Protein AF-A0A7V2JCX5-F1 (afdb_monomer_lite)

Secondary structure (DSSP, 8-state):
-HHHHHHHHHHHHHHHHHH---HHHHHHHHTHHHHHHHHTTS--HHHHHHHHHHHHHHHHHHHHHHHH--HHHHHHHHHHHHHHHHHHHHHHHH--HHHHHHTHHHHHHHHHHHHHHHHT-HHHHHHHHHHHHHHHHHHHHHTT--

Foldseek 3Di:
DVVLVVLLVVLLVVCVVPQVADVVLSCLSVVVVVVLVVCVVPVDPLSVVLSVLSSVLSVCLVVCCVPPVPSVVSNLLSVLSSVLSVLSSVCVVPVDVVSLLVSLQSVLQNQLVVLCVVPVDNVSSVVSSVVSNVVSVVVVVVVVVD

pLDDT: mean 74.8, std 11.07, range [40.91, 94.44]

Structure (mmCIF, N/CA/C/O backbone):
data_AF-A0A7V2JCX5-F1
#
_entry.id   AF-A0A7V2JCX5-F1
#
loop_
_atom_site.group_PDB
_atom_site.id
_atom_site.type_symbol
_atom_site.label_atom_id
_atom_site.label_alt_id
_atom_site.label_comp_id
_atom_site.label_asym_id
_atom_site.label_entity_id
_atom_site.label_seq_id
_atom_site.pdbx_PDB_ins_code
_atom_site.Cartn_x
_atom_site.Cartn_y
_atom_site.Cartn_z
_atom_site.occupancy
_atom_site.B_iso_or_equiv
_atom_site.auth_seq_id
_atom_site.auth_comp_id
_atom_site.auth_asym_id
_atom_site.auth_atom_id
_atom_site.pdbx_PDB_model_num
ATOM 1 N N . MET A 1 1 ? 7.213 13.003 -9.866 1.00 60.06 1 MET A N 1
ATOM 2 C CA . MET A 1 1 ? 7.788 12.086 -8.855 1.00 60.06 1 MET A CA 1
ATOM 3 C C . MET A 1 1 ? 8.093 12.771 -7.523 1.00 60.06 1 MET A C 1
ATOM 5 O O . MET A 1 1 ? 7.544 12.353 -6.516 1.00 60.06 1 MET A O 1
ATOM 9 N N . ILE A 1 2 ? 8.918 13.830 -7.505 1.00 63.50 2 ILE A N 1
ATOM 10 C CA . ILE A 1 2 ? 9.350 14.527 -6.273 1.00 63.50 2 ILE A CA 1
ATOM 11 C C . ILE A 1 2 ? 8.178 14.965 -5.379 1.00 63.50 2 ILE A C 1
ATOM 13 O O . ILE A 1 2 ? 8.224 14.736 -4.176 1.00 63.50 2 ILE A O 1
ATOM 17 N N . TYR A 1 3 ? 7.092 15.490 -5.955 1.00 62.19 3 TYR A N 1
ATOM 18 C CA . TYR A 1 3 ? 5.903 15.876 -5.185 1.00 62.19 3 TYR A CA 1
ATOM 19 C C . TYR A 1 3 ? 5.233 14.695 -4.463 1.00 62.19 3 TYR A C 1
ATOM 21 O O . TYR A 1 3 ? 4.824 14.844 -3.321 1.00 62.19 3 TYR A O 1
ATOM 29 N N . PHE A 1 4 ? 5.182 13.507 -5.077 1.00 61.47 4 PHE A N 1
ATOM 30 C CA . PHE A 1 4 ? 4.630 12.300 -4.445 1.00 61.47 4 PHE A CA 1
ATOM 31 C C . PHE A 1 4 ? 5.521 11.777 -3.311 1.00 61.47 4 PHE A C 1
ATOM 33 O O . PHE A 1 4 ? 5.012 11.343 -2.278 1.00 61.47 4 PHE A O 1
ATOM 40 N N . VAL A 1 5 ? 6.847 11.854 -3.477 1.00 66.31 5 VAL A N 1
ATOM 41 C CA . VAL A 1 5 ? 7.819 11.508 -2.426 1.00 66.31 5 VAL A CA 1
ATOM 42 C C . VAL A 1 5 ? 7.657 12.444 -1.232 1.00 66.31 5 VAL A C 1
ATOM 44 O O . VAL A 1 5 ? 7.472 11.978 -0.112 1.00 66.31 5 VAL A O 1
ATOM 47 N N . ALA A 1 6 ? 7.656 13.756 -1.479 1.00 66.00 6 ALA A N 1
ATOM 48 C CA . ALA A 1 6 ? 7.487 14.769 -0.441 1.00 66.00 6 ALA A CA 1
ATOM 49 C C . ALA A 1 6 ? 6.150 14.610 0.298 1.00 66.00 6 ALA A C 1
ATOM 51 O O . ALA A 1 6 ? 6.114 14.676 1.523 1.00 66.00 6 ALA A O 1
ATOM 52 N N . PHE A 1 7 ? 5.068 14.324 -0.431 1.00 67.06 7 PHE A N 1
ATOM 53 C CA . PHE A 1 7 ? 3.753 14.070 0.154 1.00 67.06 7 PHE A CA 1
ATOM 54 C C . PHE A 1 7 ? 3.753 12.810 1.031 1.00 67.06 7 PHE A C 1
ATOM 56 O O . PHE A 1 7 ? 3.268 12.838 2.155 1.00 67.06 7 PHE A O 1
ATOM 63 N N . THR A 1 8 ? 4.366 11.720 0.567 1.00 67.31 8 THR A N 1
ATOM 64 C CA . THR A 1 8 ? 4.470 10.476 1.349 1.00 67.31 8 THR A CA 1
ATOM 65 C C . THR A 1 8 ? 5.278 10.689 2.633 1.00 67.31 8 THR A C 1
ATOM 67 O O . THR A 1 8 ? 4.858 10.240 3.696 1.00 67.31 8 THR A O 1
ATOM 70 N N . ILE A 1 9 ? 6.391 11.430 2.565 1.00 69.94 9 ILE A N 1
ATOM 71 C CA . ILE A 1 9 ? 7.203 11.782 3.742 1.00 69.94 9 ILE A CA 1
ATOM 72 C C . ILE A 1 9 ? 6.403 12.656 4.712 1.00 69.94 9 ILE A C 1
ATOM 74 O O . ILE A 1 9 ? 6.385 12.374 5.907 1.00 69.94 9 ILE A O 1
ATOM 78 N N . LEU A 1 10 ? 5.714 13.685 4.209 1.00 75.12 10 LEU A N 1
ATOM 79 C CA . LEU A 1 10 ? 4.897 14.577 5.030 1.00 75.12 10 LEU A CA 1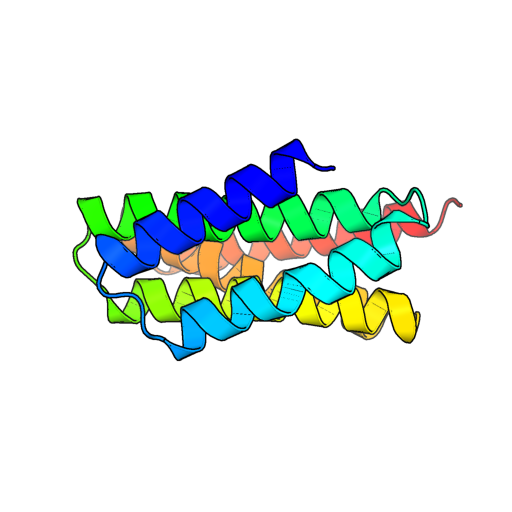
ATOM 80 C C . LEU A 1 10 ? 3.842 13.793 5.813 1.00 75.12 10 LEU A C 1
ATOM 82 O O . LEU A 1 10 ? 3.749 13.933 7.029 1.00 75.12 10 LEU A O 1
ATOM 86 N N . PHE A 1 11 ? 3.082 12.927 5.142 1.00 68.38 11 PHE A N 1
ATOM 87 C CA . PHE A 1 11 ? 2.066 12.126 5.819 1.00 68.38 11 PHE A CA 1
ATOM 88 C C . PHE A 1 11 ? 2.662 11.056 6.738 1.00 68.38 11 PHE A C 1
ATOM 90 O O . PHE A 1 11 ? 2.055 10.753 7.762 1.00 68.38 11 PHE A O 1
ATOM 97 N N . ALA A 1 12 ? 3.854 10.533 6.436 1.00 66.62 12 ALA A N 1
ATOM 98 C CA . ALA A 1 12 ? 4.568 9.634 7.336 1.00 66.62 12 ALA A CA 1
ATOM 99 C C . ALA A 1 12 ? 4.952 10.311 8.651 1.00 66.62 12 ALA A C 1
ATOM 101 O O . ALA A 1 12 ? 4.698 9.763 9.726 1.00 66.62 12 ALA A O 1
ATOM 102 N N . VAL A 1 13 ? 5.485 11.531 8.566 1.00 71.94 13 VAL A N 1
ATOM 103 C CA . VAL A 1 13 ? 5.824 12.354 9.731 1.00 71.94 13 VAL A CA 1
ATOM 104 C C . VAL A 1 13 ? 4.565 12.743 10.504 1.00 71.94 13 VAL A C 1
ATOM 106 O O . VAL A 1 13 ? 4.528 12.571 11.720 1.00 71.94 13 VAL A O 1
ATOM 109 N N . LEU A 1 14 ? 3.509 13.192 9.818 1.00 69.56 14 LEU A N 1
ATOM 110 C CA . LEU A 1 14 ? 2.234 13.511 10.466 1.00 69.56 14 LEU A CA 1
ATOM 111 C C . LEU A 1 14 ? 1.623 12.276 11.144 1.00 69.56 14 LEU A C 1
ATOM 113 O O . LEU A 1 14 ? 1.133 12.369 12.264 1.00 69.56 14 LEU A O 1
ATOM 117 N N . GLY A 1 15 ? 1.693 11.106 10.511 1.00 66.50 15 GLY A N 1
ATOM 118 C CA . GLY A 1 15 ? 1.210 9.862 11.100 1.00 66.50 15 GLY A CA 1
ATOM 119 C C . GLY A 1 15 ? 2.001 9.441 12.337 1.00 66.50 15 GLY A C 1
ATOM 120 O O . GLY A 1 15 ? 1.410 9.031 13.333 1.00 66.50 15 GLY A O 1
ATOM 121 N N . PHE A 1 16 ? 3.324 9.590 12.315 1.00 67.94 16 PHE A N 1
ATOM 122 C CA . PHE A 1 16 ? 4.160 9.298 13.477 1.00 67.94 16 PHE A CA 1
ATOM 123 C C . PHE A 1 16 ? 3.895 10.266 14.638 1.00 67.94 16 PHE A C 1
ATOM 125 O O . PHE A 1 16 ? 3.658 9.824 15.758 1.00 67.94 16 PHE A O 1
ATOM 132 N N . LEU A 1 17 ? 3.880 11.575 14.364 1.00 70.62 17 LEU A N 1
ATOM 133 C CA . LEU A 1 17 ? 3.741 12.606 15.395 1.00 70.62 17 LEU A CA 1
ATOM 134 C C . LEU A 1 17 ? 2.333 12.675 15.996 1.00 70.62 17 LEU A C 1
ATOM 136 O O . LEU A 1 17 ? 2.200 12.932 17.189 1.00 70.62 17 LEU A O 1
ATOM 140 N N . TYR A 1 18 ? 1.288 12.468 15.189 1.00 66.94 18 TYR A N 1
ATOM 141 C CA . TYR A 1 18 ? -0.091 12.703 15.629 1.00 66.94 18 TYR A CA 1
ATOM 142 C C . TYR A 1 18 ? -0.890 11.432 15.908 1.00 66.94 18 TYR A C 1
ATOM 144 O O . TYR A 1 18 ? -1.892 11.502 16.616 1.00 66.94 18 TYR A O 1
ATOM 152 N N . LEU A 1 19 ? -0.499 10.280 15.353 1.00 62.50 19 LEU A N 1
ATOM 153 C CA . LEU A 1 19 ? -1.336 9.074 15.379 1.00 62.50 19 LEU A CA 1
ATOM 154 C C . LEU A 1 19 ? -0.723 7.914 16.168 1.00 62.50 19 LEU A C 1
ATOM 156 O O . LEU A 1 19 ? -1.256 6.812 16.090 1.00 62.50 19 LEU A O 1
ATOM 160 N N . ASN A 1 20 ? 0.381 8.131 16.900 1.00 68.12 20 ASN A N 1
ATOM 161 C CA . ASN A 1 20 ? 1.114 7.073 17.615 1.00 68.12 20 ASN A CA 1
ATOM 162 C C . ASN A 1 20 ? 1.358 5.827 16.740 1.00 68.12 20 ASN A C 1
ATOM 164 O O . ASN A 1 20 ? 1.293 4.687 17.205 1.00 68.12 20 ASN A O 1
ATOM 168 N N . VAL A 1 21 ? 1.598 6.035 15.441 1.00 67.12 21 VAL A N 1
ATOM 169 C CA . VAL A 1 21 ? 1.892 4.944 14.507 1.00 67.12 21 VAL A CA 1
ATOM 170 C C . VAL A 1 21 ? 3.167 4.244 14.969 1.00 67.12 21 VAL A C 1
ATOM 172 O O . VAL A 1 21 ? 4.161 4.895 15.295 1.00 67.12 21 VAL A O 1
ATOM 175 N N . ASN A 1 22 ? 3.139 2.909 14.996 1.00 71.75 22 ASN A N 1
ATOM 176 C CA . ASN A 1 22 ? 4.275 2.118 15.459 1.00 71.75 22 ASN A CA 1
ATOM 177 C C . ASN A 1 22 ? 5.516 2.413 14.595 1.00 71.75 22 ASN A C 1
ATOM 179 O O . ASN A 1 22 ? 5.422 2.560 13.374 1.00 71.75 22 ASN A O 1
ATOM 183 N N . ILE A 1 23 ? 6.692 2.454 15.221 1.00 74.44 23 ILE A N 1
ATOM 184 C CA . ILE A 1 23 ? 7.968 2.679 14.537 1.00 74.44 23 ILE A CA 1
ATOM 185 C C . ILE A 1 23 ? 8.224 1.683 13.395 1.00 74.44 23 ILE A C 1
ATOM 187 O O . ILE A 1 23 ? 8.806 2.058 12.382 1.00 74.44 23 ILE A O 1
ATOM 191 N N . ILE A 1 24 ? 7.724 0.447 13.499 1.00 70.44 24 ILE A N 1
ATOM 192 C CA . ILE A 1 24 ? 7.807 -0.563 12.432 1.00 70.44 24 ILE A CA 1
ATOM 193 C C . ILE A 1 24 ? 7.046 -0.103 11.185 1.00 70.44 24 ILE A C 1
ATOM 195 O O . ILE A 1 24 ? 7.560 -0.209 10.072 1.00 70.44 24 ILE A O 1
ATOM 199 N N . SER A 1 25 ? 5.844 0.447 11.364 1.00 67.69 25 SER A N 1
ATOM 200 C CA . SER A 1 25 ? 5.049 1.010 10.273 1.00 67.69 25 SER A CA 1
ATOM 201 C C . SER A 1 25 ? 5.812 2.159 9.610 1.00 67.69 25 SER A C 1
ATOM 203 O O . SER A 1 25 ? 5.979 2.155 8.396 1.00 67.69 25 SER A O 1
ATOM 205 N N . LEU A 1 26 ? 6.383 3.080 10.396 1.00 71.94 26 LEU A N 1
ATOM 206 C CA . LEU A 1 26 ? 7.201 4.178 9.867 1.00 71.94 26 LEU A CA 1
ATOM 207 C C . LEU A 1 26 ? 8.406 3.667 9.053 1.00 71.94 26 LEU A C 1
ATOM 209 O O . LEU A 1 26 ? 8.650 4.147 7.944 1.00 71.94 26 LEU A O 1
ATOM 213 N N . ILE A 1 27 ? 9.130 2.668 9.569 1.00 73.50 27 ILE A N 1
ATOM 214 C CA . ILE A 1 27 ? 10.281 2.057 8.888 1.00 73.50 27 ILE A CA 1
ATOM 215 C C . ILE A 1 27 ? 9.859 1.439 7.553 1.00 73.50 27 ILE A C 1
ATOM 217 O O . ILE A 1 27 ? 10.524 1.678 6.548 1.00 73.50 27 ILE A O 1
ATOM 221 N N . LEU A 1 28 ? 8.749 0.693 7.511 1.00 70.25 28 LEU A N 1
ATOM 222 C CA . LEU A 1 28 ? 8.259 0.055 6.282 1.00 70.25 28 LEU A CA 1
ATOM 223 C C . LEU A 1 28 ? 7.982 1.059 5.159 1.00 70.25 28 LEU A C 1
ATOM 225 O O . LEU A 1 28 ? 8.134 0.713 3.986 1.00 70.25 28 LEU A O 1
ATOM 229 N N . ILE A 1 29 ? 7.616 2.291 5.505 1.00 67.50 29 ILE A N 1
ATOM 230 C CA . ILE A 1 29 ? 7.365 3.365 4.542 1.00 67.50 29 ILE A CA 1
ATOM 231 C C . ILE A 1 29 ? 8.651 4.068 4.141 1.00 67.50 29 ILE A C 1
ATOM 233 O O . ILE A 1 29 ? 8.906 4.240 2.948 1.00 67.50 29 ILE A O 1
ATOM 237 N N . LEU A 1 30 ? 9.483 4.460 5.106 1.00 71.81 30 LEU A N 1
ATOM 238 C CA . LEU A 1 30 ? 10.748 5.128 4.797 1.00 71.81 30 LEU A CA 1
ATOM 239 C C . LEU A 1 30 ? 11.668 4.217 3.975 1.00 71.81 30 LEU A C 1
ATOM 241 O O . LEU A 1 30 ? 12.339 4.685 3.056 1.00 71.81 30 LEU A O 1
ATOM 245 N N . ALA A 1 31 ? 11.623 2.906 4.225 1.00 72.25 31 ALA A N 1
ATOM 246 C CA . ALA A 1 31 ? 12.357 1.902 3.464 1.00 72.25 31 ALA A CA 1
ATOM 247 C C . ALA A 1 31 ? 11.937 1.814 1.986 1.00 72.25 31 ALA A C 1
ATOM 249 O O . ALA A 1 31 ? 12.700 1.275 1.190 1.00 72.25 31 ALA A O 1
ATOM 250 N N . MET A 1 32 ? 10.793 2.380 1.575 1.00 68.88 32 MET A N 1
ATOM 251 C CA . MET A 1 32 ? 10.416 2.480 0.157 1.00 68.88 32 MET A CA 1
ATOM 252 C C . MET A 1 32 ? 11.135 3.609 -0.589 1.00 68.88 32 MET A C 1
ATOM 254 O O . MET A 1 32 ? 11.276 3.532 -1.811 1.00 68.88 32 MET A O 1
ATOM 258 N N . ILE A 1 33 ? 11.614 4.641 0.112 1.00 71.56 33 ILE A N 1
ATOM 259 C CA . ILE A 1 33 ? 12.247 5.817 -0.506 1.00 71.56 33 ILE A CA 1
ATOM 260 C C . ILE A 1 33 ? 13.492 5.432 -1.335 1.00 71.56 33 ILE A C 1
ATOM 262 O O . ILE A 1 33 ? 13.585 5.874 -2.483 1.00 71.56 33 ILE A O 1
ATOM 266 N N . PRO A 1 34 ? 14.416 4.572 -0.854 1.00 66.56 34 PRO A N 1
ATOM 267 C CA . PRO A 1 34 ? 15.562 4.129 -1.651 1.00 66.56 34 PRO A CA 1
ATOM 268 C C . PRO A 1 34 ? 15.165 3.384 -2.930 1.00 66.56 34 PRO A C 1
ATOM 270 O O . PRO A 1 34 ? 15.723 3.652 -3.994 1.00 66.56 34 PRO A O 1
ATOM 273 N N . PHE A 1 35 ? 14.169 2.491 -2.858 1.00 66.94 35 PHE A N 1
ATOM 274 C CA . PHE A 1 35 ? 13.681 1.762 -4.035 1.00 66.94 35 PHE A CA 1
ATOM 275 C C . PHE A 1 35 ? 13.069 2.709 -5.058 1.00 66.94 35 PHE A C 1
ATOM 277 O O . PHE A 1 35 ? 13.283 2.556 -6.256 1.00 66.94 35 PHE A O 1
ATOM 284 N N . VAL A 1 36 ? 12.361 3.733 -4.595 1.00 61.62 36 VAL A N 1
ATOM 285 C CA . VAL A 1 36 ? 11.839 4.772 -5.475 1.00 61.62 36 VAL A CA 1
ATOM 286 C C . VAL A 1 36 ? 12.964 5.507 -6.177 1.00 61.62 36 VAL A C 1
ATOM 288 O O . VAL A 1 36 ? 12.882 5.689 -7.385 1.00 61.62 36 VAL A O 1
ATOM 291 N N . ILE A 1 37 ? 13.980 5.967 -5.448 1.00 66.94 37 ILE A N 1
ATOM 292 C CA . ILE A 1 37 ? 15.087 6.719 -6.050 1.00 66.94 37 ILE A CA 1
ATOM 293 C C . ILE A 1 37 ? 15.763 5.857 -7.117 1.00 66.94 37 ILE A C 1
ATOM 295 O O . ILE A 1 37 ? 16.018 6.337 -8.222 1.00 66.94 37 ILE A O 1
ATOM 299 N N . TYR A 1 38 ? 15.969 4.576 -6.814 1.00 69.06 38 TYR A N 1
ATOM 300 C CA . TYR A 1 38 ? 16.523 3.606 -7.748 1.00 69.06 38 TYR A CA 1
ATOM 301 C C . TYR A 1 38 ? 15.674 3.482 -9.021 1.00 69.06 38 TYR A C 1
ATOM 303 O O . TYR A 1 38 ? 16.172 3.712 -10.123 1.00 69.06 38 TYR A O 1
ATOM 311 N N . PHE A 1 39 ? 14.378 3.209 -8.873 1.00 64.56 39 PHE A N 1
ATOM 312 C CA . PHE A 1 39 ? 13.477 3.015 -10.005 1.00 64.56 39 PHE A CA 1
ATOM 313 C C . PHE A 1 39 ? 13.067 4.322 -10.691 1.00 64.56 39 PHE A C 1
ATOM 315 O O . PHE A 1 39 ? 12.631 4.286 -11.828 1.00 64.56 39 PHE A O 1
ATOM 322 N N . SER A 1 40 ? 13.250 5.490 -10.070 1.00 62.00 40 SER A N 1
ATOM 323 C CA . SER A 1 40 ? 12.890 6.791 -10.655 1.00 62.00 40 SER A CA 1
ATOM 324 C C . SER A 1 40 ? 13.655 7.162 -11.914 1.00 62.00 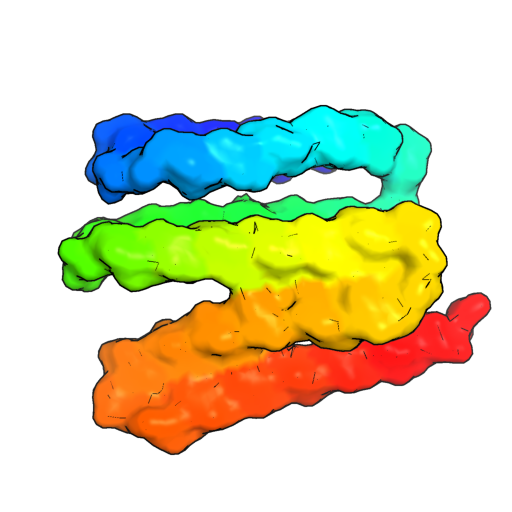40 SER A C 1
ATOM 326 O O . SER A 1 40 ? 13.232 8.043 -12.658 1.00 62.00 40 SER A O 1
ATOM 328 N N . ARG A 1 41 ? 14.770 6.471 -12.142 1.00 63.81 41 ARG A N 1
ATOM 329 C CA . ARG A 1 41 ? 15.572 6.561 -13.359 1.00 63.81 41 ARG A CA 1
ATOM 330 C C . ARG A 1 41 ? 14.931 5.811 -14.529 1.00 63.81 41 ARG A C 1
ATOM 332 O O . ARG A 1 41 ? 15.280 6.070 -15.674 1.00 63.81 41 ARG A O 1
ATOM 339 N N . GLU A 1 42 ? 13.990 4.914 -14.247 1.00 60.16 42 GLU A N 1
ATOM 340 C CA . GLU A 1 42 ? 13.175 4.201 -15.222 1.00 60.16 42 GLU A CA 1
ATOM 341 C C . GLU A 1 42 ? 11.783 4.841 -15.243 1.00 60.16 42 GLU A C 1
ATOM 343 O O . GLU A 1 42 ? 10.997 4.685 -14.310 1.00 60.16 42 GLU A O 1
ATOM 348 N N . ASP A 1 43 ? 11.463 5.593 -16.294 1.00 54.00 43 ASP A N 1
ATOM 349 C CA . ASP A 1 43 ? 10.220 6.364 -16.419 1.00 54.00 43 ASP A CA 1
ATOM 350 C C . ASP A 1 43 ? 8.995 5.435 -16.608 1.00 54.00 43 ASP A C 1
ATOM 352 O O . ASP A 1 43 ? 8.455 5.249 -17.701 1.00 54.00 43 ASP A O 1
ATOM 356 N N . SER A 1 44 ? 8.593 4.741 -15.536 1.00 62.84 44 SER A N 1
ATOM 357 C CA . SER A 1 44 ? 7.628 3.642 -15.592 1.00 62.84 44 SER A CA 1
ATOM 358 C C . SER A 1 44 ? 6.298 4.011 -14.932 1.00 62.84 44 SER A C 1
ATOM 360 O O . SER A 1 44 ? 6.218 4.413 -13.769 1.00 62.84 44 SER A O 1
ATOM 362 N N . LYS A 1 45 ? 5.191 3.787 -15.654 1.00 65.62 45 LYS A N 1
ATOM 363 C CA . LYS A 1 45 ? 3.820 3.893 -15.111 1.00 65.62 45 LYS A CA 1
ATOM 364 C C . LYS A 1 45 ? 3.606 3.037 -13.851 1.00 65.62 45 LYS A C 1
ATOM 366 O O . LYS A 1 45 ? 2.694 3.303 -13.067 1.00 65.62 45 LYS A O 1
ATOM 371 N N . GLU A 1 46 ? 4.428 2.010 -13.647 1.00 66.94 46 GLU A N 1
ATOM 372 C CA . GLU A 1 46 ? 4.336 1.115 -12.496 1.00 66.94 46 GLU A C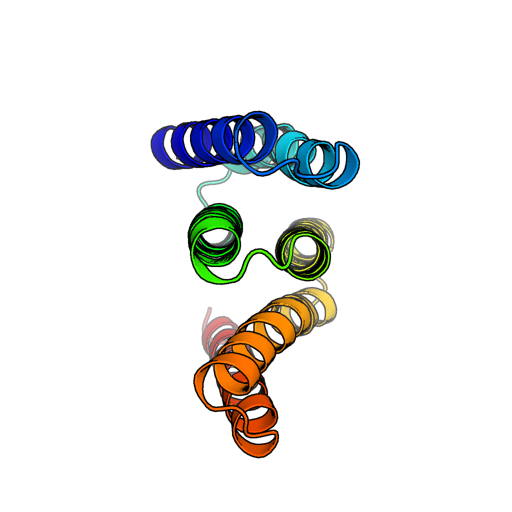A 1
ATOM 373 C C . GLU A 1 46 ? 4.783 1.790 -11.188 1.00 66.94 46 GLU A C 1
ATOM 375 O O . GLU A 1 46 ? 4.157 1.540 -10.155 1.00 66.94 46 GLU A O 1
ATOM 380 N N . LEU A 1 47 ? 5.745 2.722 -11.239 1.00 64.88 47 LEU A N 1
ATOM 381 C CA . LEU A 1 47 ? 6.183 3.537 -10.093 1.00 64.88 47 LEU A CA 1
ATOM 382 C C . LEU A 1 47 ? 5.097 4.469 -9.572 1.00 64.88 47 LEU A C 1
ATOM 384 O O . LEU A 1 47 ? 4.878 4.550 -8.364 1.00 64.88 47 LEU A O 1
ATOM 388 N N . ASN A 1 48 ? 4.370 5.123 -10.480 1.00 65.19 48 ASN A N 1
ATOM 389 C CA . ASN A 1 48 ? 3.264 6.005 -10.104 1.00 65.19 48 ASN A CA 1
ATOM 390 C C . ASN A 1 48 ? 2.190 5.251 -9.314 1.00 65.19 48 ASN A C 1
ATOM 392 O O . ASN A 1 48 ? 1.593 5.809 -8.400 1.00 65.19 48 ASN A O 1
ATOM 396 N N . THR A 1 49 ? 1.971 3.970 -9.621 1.00 65.81 49 THR A N 1
ATOM 397 C CA . THR A 1 49 ? 0.966 3.172 -8.908 1.00 65.81 49 THR A CA 1
ATOM 398 C C . THR A 1 49 ? 1.449 2.747 -7.519 1.00 65.81 49 THR A C 1
ATOM 400 O O . THR A 1 49 ? 0.655 2.730 -6.584 1.00 65.81 49 THR A O 1
ATOM 403 N N . ILE A 1 50 ? 2.746 2.451 -7.358 1.00 68.38 50 ILE A N 1
ATOM 404 C CA . ILE A 1 50 ? 3.358 2.192 -6.041 1.00 68.38 50 ILE A CA 1
ATOM 405 C C . ILE A 1 50 ? 3.184 3.422 -5.136 1.00 68.38 50 ILE A C 1
ATOM 407 O O . ILE A 1 50 ? 2.724 3.296 -4.002 1.00 68.38 50 ILE A O 1
ATOM 411 N N . PHE A 1 51 ? 3.458 4.617 -5.665 1.00 62.25 51 PHE A N 1
ATOM 412 C CA . PHE A 1 51 ? 3.276 5.873 -4.933 1.00 62.25 51 PHE A CA 1
ATOM 413 C C . PHE A 1 51 ? 1.839 6.172 -4.571 1.00 62.25 51 PHE A C 1
ATOM 415 O O . PHE A 1 51 ? 1.563 6.558 -3.438 1.00 62.25 51 PHE A O 1
ATOM 422 N N . LEU A 1 52 ? 0.932 5.994 -5.527 1.00 65.69 52 LEU A N 1
ATOM 423 C CA . LEU A 1 52 ? -0.482 6.225 -5.296 1.00 65.69 52 LEU A CA 1
ATOM 424 C C . LEU A 1 52 ? -0.987 5.340 -4.150 1.00 65.69 52 LEU A C 1
ATOM 426 O O . LEU A 1 52 ? -1.690 5.835 -3.278 1.00 65.69 52 LEU A O 1
ATOM 430 N N . ASN A 1 53 ? -0.564 4.072 -4.097 1.00 66.81 53 ASN A N 1
ATOM 431 C CA . ASN A 1 53 ? -0.948 3.150 -3.026 1.00 66.81 53 ASN A CA 1
ATOM 432 C C . ASN A 1 53 ? -0.375 3.552 -1.662 1.00 66.81 53 ASN A C 1
ATOM 434 O O . ASN A 1 53 ? -1.104 3.510 -0.676 1.00 66.81 53 ASN A O 1
ATOM 438 N N . GLN A 1 54 ? 0.892 3.971 -1.600 1.00 66.12 54 GLN A N 1
ATOM 439 C CA . GLN A 1 54 ? 1.538 4.451 -0.367 1.00 66.12 54 GLN A CA 1
ATOM 440 C C . GLN A 1 54 ? 0.917 5.759 0.146 1.00 66.12 54 GLN A C 1
ATOM 442 O O . GLN A 1 54 ? 0.561 5.874 1.317 1.00 66.12 54 GLN A O 1
ATOM 447 N N . SER A 1 55 ? 0.717 6.735 -0.742 1.00 63.66 55 SER A N 1
ATOM 448 C CA . SER A 1 55 ? 0.049 7.995 -0.399 1.00 63.66 55 SER A CA 1
ATOM 449 C C . SER A 1 55 ? -1.398 7.750 0.035 1.00 63.66 55 SER A C 1
ATOM 451 O O . SER A 1 55 ? -1.839 8.295 1.044 1.00 63.66 55 SER A O 1
ATOM 453 N N . PHE A 1 56 ? -2.128 6.879 -0.669 1.00 65.31 56 PHE A N 1
ATOM 454 C CA . PHE A 1 56 ? -3.492 6.503 -0.300 1.00 65.31 56 PHE A CA 1
ATOM 455 C C . PHE A 1 56 ? -3.547 5.789 1.054 1.00 65.31 56 PHE A C 1
ATOM 457 O O . PHE A 1 56 ? -4.419 6.106 1.856 1.00 65.31 56 PHE A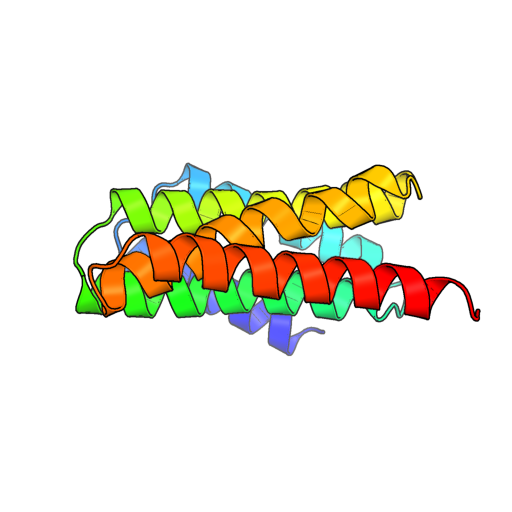 O 1
ATOM 464 N N . ALA A 1 57 ? -2.596 4.895 1.350 1.00 64.19 57 ALA A N 1
ATOM 465 C CA . ALA A 1 57 ? -2.494 4.222 2.644 1.00 64.19 57 ALA A CA 1
ATOM 466 C C . ALA A 1 57 ? -2.400 5.199 3.805 1.00 64.19 57 ALA A C 1
ATOM 468 O O . ALA A 1 57 ? -3.071 5.025 4.817 1.00 64.19 57 ALA A O 1
ATOM 469 N N . TYR A 1 58 ? -1.601 6.246 3.635 1.00 62.41 58 TYR A N 1
ATOM 470 C CA . TYR A 1 58 ? -1.380 7.243 4.667 1.00 62.41 58 TYR A CA 1
ATOM 471 C C . TYR A 1 58 ? -2.521 8.230 4.824 1.00 62.41 58 TYR A C 1
ATOM 473 O O . TYR A 1 58 ? -2.893 8.558 5.947 1.00 62.41 58 TYR A O 1
ATOM 481 N N . ILE A 1 59 ? -3.095 8.680 3.709 1.00 66.69 59 ILE A N 1
ATOM 482 C CA . ILE A 1 59 ? -4.305 9.499 3.732 1.00 66.69 59 ILE A CA 1
ATOM 483 C C . ILE A 1 59 ? -5.410 8.723 4.452 1.00 66.69 59 ILE A C 1
ATOM 485 O O . ILE A 1 59 ? -6.061 9.245 5.356 1.00 66.69 59 ILE A O 1
ATOM 489 N N . LEU A 1 60 ? -5.584 7.451 4.093 1.00 66.00 60 LEU A N 1
ATOM 490 C CA . LEU A 1 60 ? -6.576 6.592 4.709 1.00 66.00 60 LEU A CA 1
ATOM 491 C C . LEU A 1 60 ? -6.285 6.368 6.197 1.00 66.00 60 LEU A C 1
ATOM 493 O O . LEU A 1 60 ? -7.184 6.546 7.013 1.00 66.00 60 LEU A O 1
ATOM 497 N N . ALA A 1 61 ? -5.043 6.038 6.554 1.00 60.44 61 ALA A N 1
ATOM 498 C CA . ALA A 1 61 ? -4.607 5.869 7.937 1.00 60.44 61 ALA A CA 1
ATOM 499 C C . ALA A 1 61 ? -4.854 7.130 8.776 1.00 60.44 61 ALA A C 1
ATOM 501 O O . ALA A 1 61 ? -5.340 7.022 9.898 1.00 60.44 61 ALA A O 1
ATOM 502 N N . PHE A 1 62 ? -4.591 8.313 8.213 1.00 60.81 62 PHE A N 1
ATOM 503 C CA . PHE A 1 62 ? -4.823 9.606 8.853 1.00 60.81 62 PHE A CA 1
ATOM 504 C C . PHE A 1 62 ? -6.306 9.911 9.073 1.00 60.81 62 PHE A C 1
ATOM 506 O O . PHE A 1 62 ? -6.703 10.342 10.152 1.00 60.81 62 PHE A O 1
ATOM 513 N N . PHE A 1 63 ? -7.163 9.661 8.085 1.00 64.50 63 PHE A N 1
ATOM 514 C CA . PHE A 1 63 ? -8.599 9.884 8.267 1.00 64.50 63 PHE A CA 1
ATOM 515 C C . PHE A 1 63 ? -9.249 8.838 9.183 1.00 64.50 63 PHE A C 1
ATOM 517 O O . PHE A 1 63 ? -10.154 9.168 9.953 1.00 64.50 63 PHE A O 1
ATOM 524 N N . MET A 1 64 ? -8.783 7.589 9.131 1.00 62.72 64 MET A N 1
ATOM 525 C CA . MET A 1 64 ? -9.246 6.502 9.998 1.00 62.7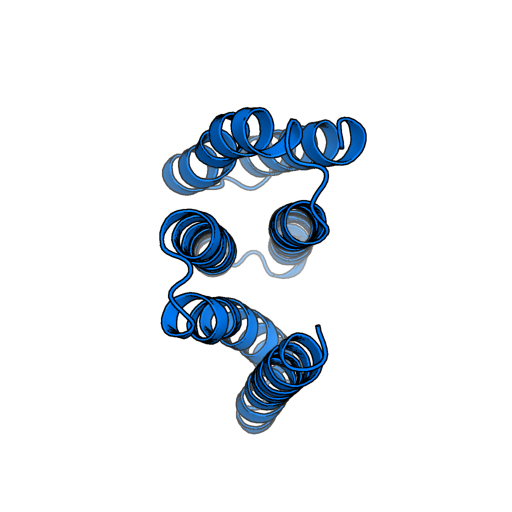2 64 MET A CA 1
ATOM 526 C C . MET A 1 64 ? -8.871 6.746 11.459 1.00 62.72 64 MET A C 1
ATOM 528 O O . MET A 1 64 ? -9.711 6.576 12.339 1.00 62.72 64 MET A O 1
ATOM 532 N N . SER A 1 65 ? -7.645 7.187 11.735 1.00 62.00 65 SER A N 1
ATOM 533 C CA . SER A 1 65 ? -7.197 7.471 13.100 1.00 62.00 65 SER A CA 1
ATOM 534 C C . SER A 1 65 ? -7.946 8.652 13.727 1.00 62.00 65 SER A C 1
ATOM 536 O O . SER A 1 65 ? -8.333 8.572 14.892 1.00 62.00 65 SER A O 1
ATOM 538 N N . LEU A 1 66 ? -8.232 9.706 12.949 1.00 65.75 66 LEU A N 1
ATOM 539 C CA . LEU A 1 66 ? -9.032 10.845 13.407 1.00 65.75 66 LEU A CA 1
ATOM 540 C C . LEU A 1 66 ? -10.473 10.445 13.741 1.00 65.75 66 LEU A C 1
ATOM 542 O O . LEU A 1 66 ? -11.050 10.949 14.704 1.00 65.75 66 LEU A O 1
ATOM 546 N N . LYS A 1 67 ? -11.067 9.559 12.936 1.00 66.75 67 LYS A N 1
ATOM 547 C CA . LYS A 1 67 ? -12.497 9.251 13.021 1.00 66.75 67 LYS A CA 1
ATOM 548 C C . LYS A 1 67 ? -12.818 8.062 13.920 1.00 66.75 67 LYS A C 1
ATOM 550 O O . LYS A 1 67 ? -13.835 8.090 14.606 1.00 66.75 67 LYS A O 1
ATOM 555 N N . TRP A 1 68 ? -12.016 7.002 13.864 1.00 63.88 68 TRP A N 1
ATOM 556 C CA . TRP A 1 68 ? 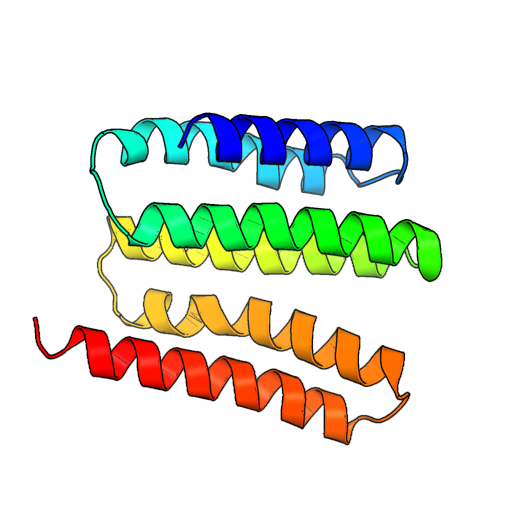-12.355 5.696 14.441 1.00 63.88 68 TRP A CA 1
ATOM 557 C C . TRP A 1 68 ? -11.526 5.338 15.673 1.00 63.88 68 TRP A C 1
ATOM 559 O O . TRP A 1 68 ? -11.927 4.441 16.398 1.00 63.88 68 TRP A O 1
ATOM 569 N N . LYS A 1 69 ? -10.427 6.052 15.972 1.00 66.75 69 LYS A N 1
ATOM 570 C CA . LYS A 1 69 ? -9.562 5.819 17.154 1.00 66.75 69 LYS A CA 1
ATOM 571 C C . LYS A 1 69 ? -9.058 4.368 17.325 1.00 66.75 69 LYS A C 1
ATOM 573 O O . LYS A 1 69 ? -8.530 4.020 18.376 1.00 66.75 69 LYS A O 1
ATOM 578 N N . GLU A 1 70 ? -9.166 3.527 16.298 1.00 70.06 70 GLU A N 1
ATOM 579 C CA . GLU A 1 70 ? -8.721 2.129 16.299 1.00 70.06 70 GLU A CA 1
ATOM 580 C C . GLU A 1 70 ? -7.286 2.010 15.761 1.00 70.06 70 GLU A C 1
ATOM 582 O O . GLU A 1 70 ? -7.043 1.605 14.621 1.00 70.06 70 GLU A O 1
ATOM 587 N N . PHE A 1 71 ? -6.314 2.398 16.586 1.00 68.69 71 PHE A N 1
ATOM 588 C CA . PHE A 1 71 ? -4.902 2.485 16.194 1.00 68.69 71 PHE A CA 1
ATOM 589 C C . PHE A 1 71 ? -4.303 1.155 15.704 1.00 68.69 71 PHE A C 1
ATOM 591 O O . PHE A 1 71 ? -3.507 1.150 14.762 1.00 68.69 71 PHE A O 1
ATOM 598 N N . ASP A 1 72 ? -4.720 0.020 16.266 1.00 77.75 72 ASP A N 1
ATOM 599 C CA . ASP A 1 72 ? -4.234 -1.303 15.847 1.00 77.75 72 ASP A CA 1
ATOM 600 C C . ASP A 1 72 ? -4.636 -1.632 14.409 1.00 77.75 72 ASP A C 1
ATOM 602 O O . ASP A 1 72 ? -3.833 -2.122 13.610 1.00 77.75 72 ASP A O 1
ATOM 606 N N . ARG A 1 73 ? -5.872 -1.291 14.042 1.00 77.75 73 ARG A N 1
ATOM 607 C CA . ARG A 1 73 ? -6.401 -1.546 12.704 1.00 77.75 73 ARG A CA 1
ATOM 608 C C . ARG A 1 73 ? -5.782 -0.604 11.670 1.00 77.75 73 ARG A C 1
ATOM 610 O O . ARG A 1 73 ? -5.473 -1.028 10.559 1.00 77.75 73 ARG A O 1
ATOM 617 N N . VAL A 1 74 ? -5.488 0.637 12.059 1.00 74.69 74 VAL A N 1
ATOM 618 C CA . VAL A 1 74 ? -4.717 1.582 11.234 1.00 74.69 74 VAL A CA 1
ATOM 619 C C . VAL A 1 74 ? -3.314 1.045 10.932 1.00 74.69 74 VAL A C 1
ATOM 621 O O . VAL A 1 74 ? -2.898 1.043 9.772 1.00 74.69 74 VAL A O 1
ATOM 624 N N . ASN A 1 75 ? -2.602 0.530 11.939 1.00 75.06 75 ASN A N 1
ATOM 625 C CA . ASN A 1 75 ? -1.295 -0.104 11.735 1.00 75.06 75 ASN A CA 1
ATOM 626 C C . ASN A 1 75 ? -1.393 -1.318 10.801 1.00 75.06 75 ASN A C 1
ATOM 628 O O . ASN A 1 75 ? -0.548 -1.491 9.920 1.00 75.06 75 ASN A O 1
ATOM 632 N N . LEU A 1 76 ? -2.454 -2.116 10.936 1.00 82.31 76 LEU A N 1
ATOM 633 C CA . LEU A 1 76 ? -2.716 -3.252 10.057 1.00 82.31 76 LEU A CA 1
ATOM 634 C C . LEU A 1 76 ? -2.915 -2.811 8.595 1.00 82.31 76 LEU A C 1
ATOM 636 O O . LEU A 1 76 ? -2.351 -3.421 7.686 1.00 82.31 76 LEU A O 1
ATOM 640 N N . TYR A 1 77 ? -3.650 -1.724 8.344 1.00 83.12 77 TYR A N 1
ATOM 641 C CA . TYR A 1 77 ? -3.823 -1.185 6.989 1.00 83.12 77 TYR A CA 1
ATOM 642 C C . TYR A 1 77 ? -2.518 -0.675 6.391 1.00 83.12 77 TYR A C 1
ATOM 644 O O . TYR A 1 77 ? -2.226 -0.960 5.228 1.00 83.12 77 TYR A O 1
ATOM 652 N N . ILE A 1 78 ? -1.712 0.033 7.186 1.00 76.75 78 ILE A N 1
ATOM 653 C CA . ILE A 1 78 ? -0.383 0.483 6.763 1.00 76.75 78 ILE A CA 1
ATOM 654 C C . ILE A 1 78 ? 0.481 -0.723 6.386 1.00 76.75 78 ILE A C 1
ATOM 656 O O . ILE A 1 78 ? 1.125 -0.710 5.334 1.00 76.75 78 ILE A O 1
ATOM 660 N N . TYR A 1 79 ? 0.454 -1.784 7.196 1.00 81.56 79 TYR A N 1
ATOM 661 C CA . TYR A 1 79 ? 1.178 -3.019 6.918 1.00 81.56 79 TYR A CA 1
ATOM 662 C C . TYR A 1 79 ? 0.732 -3.660 5.598 1.00 81.56 79 TYR A C 1
ATOM 664 O O . TYR A 1 79 ? 1.567 -3.910 4.729 1.00 81.56 79 TYR A O 1
ATOM 672 N N . PHE A 1 80 ? -0.574 -3.867 5.394 1.00 85.19 80 PHE A N 1
ATOM 673 C CA . PHE A 1 80 ? -1.091 -4.482 4.166 1.00 85.19 80 PHE A CA 1
ATOM 674 C C . PHE A 1 80 ? -0.806 -3.632 2.919 1.00 85.19 80 PHE A C 1
ATOM 676 O O . PHE A 1 80 ? -0.369 -4.159 1.894 1.00 85.19 80 PHE A O 1
ATOM 683 N N . LEU A 1 81 ? -0.986 -2.314 2.976 1.00 82.88 81 LEU A N 1
ATOM 684 C CA . LEU A 1 81 ? -0.732 -1.452 1.816 1.00 82.88 81 LEU A CA 1
ATOM 685 C C . LEU A 1 81 ? 0.767 -1.304 1.516 1.00 82.88 81 LEU A C 1
ATOM 687 O O . LEU A 1 81 ? 1.166 -1.259 0.345 1.00 82.88 81 LEU A O 1
ATOM 691 N N . SER A 1 82 ? 1.610 -1.341 2.551 1.00 81.25 82 SER A N 1
ATOM 692 C CA . SER A 1 82 ? 3.061 -1.461 2.384 1.00 81.25 82 SER A CA 1
ATOM 693 C C . SER A 1 82 ? 3.421 -2.795 1.735 1.00 81.25 82 SER A C 1
ATOM 695 O O . SER A 1 82 ? 4.138 -2.808 0.737 1.00 81.25 82 SER A O 1
ATOM 697 N N . LEU A 1 83 ? 2.864 -3.913 2.215 1.00 86.62 83 LEU A N 1
ATOM 698 C CA . LEU A 1 83 ? 3.066 -5.246 1.639 1.00 86.62 83 LEU A CA 1
ATOM 699 C C . LEU A 1 83 ? 2.655 -5.302 0.159 1.00 86.62 83 LEU A C 1
ATOM 701 O O . LEU A 1 83 ? 3.397 -5.836 -0.662 1.00 86.62 83 LEU A O 1
ATOM 705 N N . SER A 1 84 ? 1.519 -4.701 -0.204 1.00 86.25 84 SER A N 1
ATOM 706 C CA . SER A 1 84 ? 1.080 -4.545 -1.601 1.00 86.25 84 SER A CA 1
ATOM 707 C C . SER A 1 84 ? 2.133 -3.830 -2.455 1.00 86.25 84 SER A C 1
ATOM 709 O O . SER A 1 84 ? 2.482 -4.289 -3.548 1.00 86.25 84 SER A O 1
ATOM 711 N N . SER A 1 85 ? 2.709 -2.753 -1.924 1.00 82.75 85 SER A N 1
ATOM 712 C CA . SER A 1 85 ? 3.770 -1.998 -2.588 1.00 82.75 85 SER A CA 1
ATOM 713 C C . SER A 1 85 ? 5.052 -2.828 -2.737 1.00 82.75 85 SER A C 1
ATOM 715 O O . SER A 1 85 ? 5.648 -2.844 -3.815 1.00 82.75 85 SER A O 1
ATOM 717 N N . TYR A 1 86 ? 5.450 -3.586 -1.707 1.00 83.88 86 TYR A N 1
ATOM 718 C CA . TYR A 1 86 ? 6.616 -4.476 -1.764 1.00 83.88 86 TYR A CA 1
ATOM 719 C C . TYR A 1 86 ? 6.427 -5.619 -2.760 1.00 83.88 86 TYR A C 1
ATOM 721 O O . TYR A 1 86 ? 7.331 -5.889 -3.546 1.00 83.88 86 TYR A O 1
ATOM 729 N N . LEU A 1 87 ? 5.250 -6.249 -2.808 1.00 86.88 87 LEU A N 1
ATOM 730 C CA . LEU A 1 87 ? 4.938 -7.274 -3.812 1.00 86.88 87 LEU A CA 1
ATOM 731 C C . LEU A 1 87 ? 5.081 -6.724 -5.234 1.00 86.88 87 LEU A C 1
ATOM 733 O O . LEU A 1 87 ? 5.556 -7.422 -6.130 1.00 86.88 87 LEU A O 1
ATOM 737 N N . ARG A 1 88 ? 4.735 -5.450 -5.439 1.00 80.69 88 ARG A N 1
ATOM 738 C CA . ARG A 1 88 ? 4.912 -4.781 -6.727 1.00 80.69 88 ARG A CA 1
ATOM 739 C C . ARG A 1 88 ? 6.378 -4.469 -7.042 1.00 80.69 88 ARG A C 1
ATOM 741 O O . ARG A 1 88 ? 6.783 -4.635 -8.188 1.00 80.69 88 ARG A O 1
ATOM 748 N N . ILE A 1 89 ? 7.190 -4.113 -6.047 1.00 82.12 89 ILE A N 1
ATOM 749 C CA . ILE A 1 89 ? 8.652 -3.999 -6.202 1.00 82.12 89 ILE A CA 1
ATOM 750 C C . ILE A 1 89 ? 9.273 -5.358 -6.546 1.00 82.12 89 ILE A C 1
ATOM 752 O O . ILE A 1 89 ? 10.053 -5.471 -7.489 1.00 82.12 89 ILE A O 1
ATOM 756 N N . VAL A 1 90 ? 8.889 -6.420 -5.838 1.00 84.38 90 VAL A N 1
ATOM 757 C CA . VAL A 1 90 ? 9.354 -7.784 -6.128 1.00 84.38 90 VAL A CA 1
ATOM 758 C C . VAL A 1 90 ? 8.936 -8.208 -7.538 1.00 84.38 90 VAL A C 1
ATOM 760 O O . VAL A 1 90 ? 9.712 -8.857 -8.242 1.00 84.38 90 VAL A O 1
ATOM 763 N N . TYR A 1 91 ? 7.745 -7.813 -7.996 1.00 85.12 91 TYR A N 1
ATOM 764 C CA . TYR A 1 91 ? 7.336 -7.992 -9.389 1.00 85.12 91 TYR A CA 1
ATOM 765 C C . TYR A 1 91 ? 8.240 -7.229 -10.369 1.00 85.12 91 TYR A C 1
ATOM 767 O O . TYR A 1 91 ? 8.628 -7.812 -11.378 1.00 85.12 91 TYR A O 1
ATOM 775 N N . LEU A 1 92 ? 8.611 -5.977 -10.082 1.00 80.25 92 LEU A N 1
ATOM 776 C CA . LEU A 1 92 ? 9.512 -5.197 -10.941 1.00 80.25 92 LEU A CA 1
ATOM 777 C C . LEU A 1 92 ? 10.867 -5.890 -11.134 1.00 80.25 92 LEU A C 1
ATOM 779 O O . LEU A 1 92 ? 11.337 -5.990 -12.266 1.00 80.25 92 LEU A O 1
ATOM 783 N N . PHE A 1 93 ? 11.446 -6.440 -10.062 1.00 79.94 93 PHE A N 1
ATOM 784 C CA . PHE A 1 93 ? 12.714 -7.175 -10.133 1.00 79.94 93 PHE A CA 1
ATOM 785 C C . PHE A 1 93 ? 12.577 -8.553 -10.789 1.00 79.94 93 PHE A C 1
ATOM 787 O O . PHE A 1 93 ? 13.358 -8.918 -11.661 1.00 79.94 93 PHE A O 1
ATOM 794 N N . SER A 1 94 ? 11.590 -9.345 -10.368 1.00 86.12 94 SER A N 1
ATOM 795 C CA . SER A 1 94 ? 11.485 -10.755 -10.776 1.00 86.12 94 SER A CA 1
ATOM 796 C C . SER A 1 94 ? 10.713 -10.975 -12.076 1.00 86.12 94 SER A C 1
ATOM 798 O O . SER A 1 94 ? 10.767 -12.067 -12.640 1.00 86.12 94 SER A O 1
ATOM 800 N N . ARG A 1 95 ? 9.914 -9.988 -12.502 1.00 82.88 95 ARG A N 1
ATOM 801 C CA . ARG A 1 95 ? 8.946 -10.053 -13.613 1.00 82.88 95 ARG A CA 1
ATOM 802 C C . ARG A 1 95 ? 7.951 -11.224 -13.525 1.00 82.88 95 ARG A C 1
ATOM 804 O O . ARG A 1 95 ? 7.248 -11.525 -14.492 1.00 82.88 95 ARG A O 1
ATOM 811 N N . LYS A 1 96 ? 7.815 -11.878 -12.362 1.00 83.19 96 LYS A N 1
ATOM 812 C CA . LYS A 1 96 ? 6.898 -13.016 -12.178 1.00 83.19 96 LYS A CA 1
ATOM 813 C C . LYS A 1 96 ? 5.454 -12.532 -12.022 1.00 83.19 96 LYS A C 1
ATOM 815 O O . LYS A 1 96 ? 5.108 -11.868 -11.047 1.00 83.19 96 LYS A O 1
ATOM 820 N N . LYS A 1 97 ? 4.575 -12.950 -12.940 1.00 80.81 97 LYS A N 1
ATOM 821 C CA . LYS A 1 97 ? 3.138 -12.584 -12.984 1.00 80.81 97 LYS A CA 1
ATOM 822 C C . LYS A 1 97 ? 2.375 -12.862 -11.684 1.00 80.81 97 LYS A C 1
ATOM 824 O O . LYS A 1 97 ? 1.406 -12.170 -11.386 1.00 80.81 97 LYS A O 1
ATOM 829 N N . LEU A 1 98 ? 2.826 -13.844 -10.908 1.00 84.44 98 LEU A N 1
ATOM 830 C CA . LEU A 1 98 ? 2.261 -14.189 -9.608 1.00 84.44 98 LEU A CA 1
ATOM 831 C C . LEU A 1 98 ? 2.267 -12.987 -8.642 1.00 84.44 98 LEU A C 1
ATOM 833 O O . LEU A 1 98 ? 1.240 -12.664 -8.052 1.00 84.44 98 LEU A O 1
ATOM 837 N N . PHE A 1 99 ? 3.383 -12.258 -8.550 1.00 84.94 99 PHE A N 1
ATOM 838 C CA . PHE A 1 99 ? 3.494 -11.078 -7.685 1.00 84.94 99 PHE A CA 1
ATOM 839 C C . PHE A 1 99 ? 2.641 -9.907 -8.182 1.00 84.94 99 PHE A C 1
ATOM 841 O O . PHE A 1 99 ? 2.066 -9.181 -7.376 1.00 84.94 99 PHE A O 1
ATOM 848 N N . LYS A 1 100 ? 2.464 -9.783 -9.507 1.00 78.56 100 LYS A N 1
ATOM 849 C CA . LYS A 1 100 ? 1.523 -8.825 -10.109 1.00 78.56 100 LYS A CA 1
ATOM 850 C C . LYS A 1 100 ? 0.071 -9.109 -9.712 1.00 78.56 100 LYS A C 1
ATOM 852 O O . LYS A 1 100 ? -0.731 -8.185 -9.653 1.00 78.56 100 LYS A O 1
ATOM 857 N N . PHE A 1 101 ? -0.290 -10.370 -9.470 1.00 82.38 101 PHE A N 1
ATOM 858 C CA . PHE A 1 101 ? -1.619 -10.734 -8.972 1.00 82.38 101 PHE A CA 1
ATOM 859 C C . PHE A 1 101 ? -1.743 -10.481 -7.469 1.00 82.38 101 PHE A C 1
ATOM 861 O O . PHE A 1 101 ? -2.662 -9.793 -7.030 1.00 82.38 101 PHE A O 1
ATOM 868 N N . PHE A 1 102 ? -0.793 -10.996 -6.686 1.00 86.88 102 PHE A N 1
ATOM 869 C CA . PHE A 1 102 ? -0.874 -10.947 -5.227 1.00 86.88 102 PHE A CA 1
ATOM 870 C C . PHE A 1 102 ? -0.800 -9.537 -4.646 1.00 86.88 102 PHE A C 1
ATOM 872 O O . PHE A 1 102 ? -1.347 -9.307 -3.573 1.00 86.88 102 PHE A O 1
ATOM 879 N N . PHE A 1 103 ? -0.218 -8.579 -5.370 1.00 85.38 103 PHE A N 1
ATOM 880 C CA . PHE A 1 103 ? -0.237 -7.160 -5.006 1.00 85.38 103 PHE A CA 1
ATOM 881 C C . PHE A 1 103 ? -1.663 -6.621 -4.723 1.00 85.38 103 PHE A C 1
ATOM 883 O O . PHE A 1 103 ? -1.834 -5.747 -3.873 1.00 85.38 103 PHE A O 1
ATOM 890 N N . TRP A 1 104 ? -2.700 -7.166 -5.370 1.00 85.75 104 TRP A N 1
ATOM 891 C CA . TRP A 1 104 ? -4.084 -6.714 -5.190 1.00 85.75 104 TRP A CA 1
ATOM 892 C C . TRP A 1 104 ? -4.759 -7.239 -3.918 1.00 85.75 104 TRP A C 1
ATOM 894 O O . TRP A 1 104 ? -5.701 -6.611 -3.441 1.00 85.75 104 TRP A O 1
ATOM 904 N N . PHE A 1 105 ? -4.290 -8.351 -3.341 1.00 88.69 105 PHE A N 1
ATOM 905 C CA . PHE A 1 105 ? -4.923 -8.968 -2.166 1.00 88.69 105 PHE A CA 1
ATOM 906 C C . PHE A 1 105 ? -4.878 -8.071 -0.926 1.00 88.69 105 PHE A C 1
ATOM 908 O O . PHE A 1 105 ? -5.933 -7.863 -0.324 1.00 88.69 105 PHE A O 1
ATOM 915 N N . PRO A 1 106 ? -3.723 -7.483 -0.553 1.00 88.62 106 PRO A N 1
ATOM 916 C CA . PRO A 1 106 ? -3.677 -6.563 0.576 1.00 88.62 106 PRO A CA 1
ATOM 917 C C . PRO A 1 106 ? -4.577 -5.337 0.388 1.00 88.62 106 PRO A C 1
ATOM 919 O O . PRO A 1 106 ? -5.201 -4.883 1.340 1.00 88.62 106 PRO A O 1
ATOM 922 N N . ILE A 1 107 ? -4.693 -4.827 -0.844 1.00 85.31 107 ILE A N 1
ATOM 923 C CA . ILE A 1 107 ? -5.602 -3.713 -1.153 1.00 85.31 107 ILE A CA 1
ATOM 924 C C . ILE A 1 107 ? -7.054 -4.159 -0.981 1.00 85.31 107 ILE A C 1
ATOM 926 O O . ILE A 1 107 ? -7.843 -3.445 -0.367 1.00 85.31 107 ILE A O 1
ATOM 930 N N . GLY A 1 108 ? -7.397 -5.343 -1.495 1.00 86.38 108 GLY A N 1
ATOM 931 C CA . GLY A 1 108 ? -8.733 -5.919 -1.375 1.00 86.38 108 GLY A CA 1
ATOM 932 C C . GLY A 1 108 ? -9.151 -6.089 0.079 1.00 86.38 108 GLY A C 1
ATOM 933 O O . GLY A 1 108 ? -10.277 -5.737 0.422 1.00 86.38 108 GLY A O 1
ATOM 934 N N . TYR A 1 109 ? -8.239 -6.567 0.933 1.00 90.56 109 TYR A N 1
ATOM 935 C CA . TYR A 1 109 ? -8.479 -6.681 2.371 1.00 90.56 109 TYR A CA 1
ATOM 936 C C . TYR A 1 109 ? -8.815 -5.323 2.986 1.00 90.56 109 TYR A C 1
ATOM 938 O O . TYR A 1 109 ? -9.856 -5.194 3.623 1.00 90.56 109 TYR A O 1
ATOM 946 N N . VAL A 1 110 ? -7.975 -4.305 2.748 1.00 87.56 110 VAL A N 1
ATOM 947 C CA . VAL A 1 110 ? -8.203 -2.975 3.323 1.00 87.56 110 VAL A CA 1
ATOM 948 C C . VAL A 1 110 ? -9.543 -2.425 2.863 1.00 87.56 110 VAL A C 1
ATOM 950 O O . VAL A 1 110 ? -10.361 -2.110 3.715 1.00 87.56 110 VAL A O 1
ATOM 953 N N . VAL A 1 111 ? -9.807 -2.376 1.551 1.00 87.88 111 VAL A N 1
ATOM 954 C CA . VAL A 1 111 ? -11.063 -1.840 0.987 1.00 87.88 111 VAL A CA 1
ATOM 955 C C . VAL A 1 111 ? -12.293 -2.583 1.514 1.00 87.88 111 VAL A C 1
ATOM 957 O O . VAL A 1 111 ? -13.278 -1.940 1.881 1.00 87.88 111 VAL A O 1
ATOM 960 N N . GLY A 1 112 ? -12.235 -3.916 1.574 1.00 89.19 112 GLY A N 1
ATOM 961 C CA . GLY A 1 112 ? -13.304 -4.735 2.143 1.00 89.19 112 GLY A CA 1
ATOM 962 C C . GLY A 1 112 ? -13.575 -4.378 3.602 1.00 89.19 112 GLY A C 1
ATOM 963 O O . GLY A 1 112 ? -14.726 -4.162 3.978 1.00 89.19 112 GLY A O 1
ATOM 964 N N . ASP A 1 113 ? -12.525 -4.237 4.409 1.00 88.88 113 ASP A N 1
ATOM 965 C CA . ASP A 1 113 ? -12.657 -3.898 5.825 1.00 88.88 113 ASP A CA 1
ATOM 966 C C . ASP A 1 113 ? -13.231 -2.482 6.031 1.00 88.88 113 ASP A C 1
ATOM 968 O O . ASP A 1 113 ? -14.090 -2.285 6.888 1.00 88.88 113 ASP A O 1
ATOM 972 N N . ILE A 1 114 ? -12.892 -1.504 5.174 1.00 85.94 114 ILE A N 1
ATOM 973 C CA . ILE A 1 114 ? -13.536 -0.171 5.215 1.00 85.94 114 ILE A CA 1
ATOM 974 C C . ILE A 1 114 ? -15.047 -0.282 5.000 1.00 85.94 114 ILE A C 1
ATOM 976 O O . ILE A 1 114 ? -15.825 0.357 5.711 1.00 85.94 114 ILE A O 1
ATOM 980 N N . PHE A 1 115 ? -15.475 -1.053 3.998 1.00 86.88 115 PHE A N 1
ATOM 981 C CA . PHE A 1 115 ? -16.896 -1.231 3.703 1.00 86.88 115 PHE A CA 1
ATOM 982 C C . PHE A 1 115 ? -17.617 -1.986 4.810 1.00 86.88 115 PHE A C 1
ATOM 984 O O . PHE A 1 115 ? -18.706 -1.569 5.207 1.00 86.88 115 PHE A O 1
ATOM 991 N N . TYR A 1 116 ? -16.995 -3.032 5.353 1.00 89.94 116 TYR A N 1
ATOM 992 C CA . TYR A 1 116 ? -17.510 -3.709 6.534 1.00 89.94 116 TYR A CA 1
ATOM 993 C C . TYR A 1 116 ? -17.766 -2.713 7.661 1.00 89.94 116 TYR A C 1
ATOM 995 O O . TYR A 1 116 ? -18.876 -2.649 8.172 1.00 89.94 116 TYR A O 1
ATOM 1003 N N . LEU A 1 117 ? -16.791 -1.870 7.984 1.00 85.06 117 LEU A N 1
ATOM 1004 C CA . LEU A 1 117 ? -16.888 -0.961 9.123 1.00 85.06 117 LEU A CA 1
ATOM 1005 C C . LEU A 1 117 ? -17.825 0.214 8.890 1.00 85.06 117 LEU A C 1
ATOM 1007 O O . LEU A 1 117 ? -18.521 0.655 9.802 1.00 85.06 117 LEU A O 1
ATOM 1011 N N . LYS A 1 118 ? -17.893 0.712 7.656 1.00 84.75 118 LYS A N 1
ATOM 1012 C CA . LYS A 1 118 ? -18.784 1.821 7.320 1.00 84.75 118 LYS A CA 1
ATOM 1013 C C . LYS A 1 118 ? -20.261 1.429 7.412 1.00 84.75 118 LYS A C 1
ATOM 1015 O O . LYS A 1 118 ? -21.082 2.287 7.739 1.00 84.75 118 LYS A O 1
ATOM 1020 N N . PHE A 1 119 ? -20.587 0.178 7.099 1.00 89.12 119 PHE A N 1
ATOM 1021 C CA . PHE A 1 119 ? -21.967 -0.293 6.963 1.00 89.12 119 PHE A CA 1
ATOM 1022 C C . PHE A 1 119 ? -22.341 -1.413 7.942 1.00 89.12 119 PHE A C 1
ATOM 1024 O O . PHE A 1 119 ? -23.482 -1.866 7.931 1.00 89.12 119 PHE A O 1
ATOM 1031 N N . ASN A 1 120 ? -21.392 -1.858 8.767 1.00 90.12 120 ASN A N 1
ATOM 1032 C CA . ASN A 1 120 ? -21.509 -2.986 9.688 1.00 90.12 120 ASN A CA 1
ATOM 1033 C C . ASN A 1 120 ? -22.090 -4.251 9.023 1.00 90.12 120 ASN A C 1
ATOM 1035 O O . ASN A 1 120 ? -22.999 -4.887 9.555 1.00 90.12 120 ASN A O 1
ATOM 1039 N N . ASN A 1 121 ? -21.623 -4.579 7.811 1.00 89.69 121 ASN A N 1
ATOM 1040 C CA . ASN A 1 121 ? -22.186 -5.662 7.002 1.00 89.69 121 ASN A CA 1
ATOM 1041 C C . ASN A 1 121 ? -21.082 -6.531 6.366 1.00 89.69 121 ASN A C 1
ATOM 1043 O O . ASN A 1 121 ? -20.316 -6.028 5.535 1.00 89.69 121 ASN A O 1
ATOM 1047 N N . PRO A 1 122 ? -21.010 -7.837 6.689 1.00 91.06 122 PRO A N 1
ATOM 1048 C CA . PRO A 1 122 ? -19.966 -8.723 6.176 1.00 91.06 122 PRO A CA 1
ATOM 1049 C C . PRO A 1 122 ? -20.056 -8.950 4.661 1.00 91.06 122 PRO A C 1
ATOM 1051 O O . PRO A 1 122 ? -19.033 -9.129 4.013 1.00 91.06 122 PRO A O 1
ATOM 1054 N N . TYR A 1 123 ? -21.237 -8.878 4.042 1.00 94.44 123 TYR A N 1
ATOM 1055 C CA . TYR A 1 123 ? -21.365 -9.013 2.584 1.00 94.44 123 TYR A CA 1
ATOM 1056 C C . TYR A 1 123 ? -20.701 -7.854 1.836 1.00 94.44 123 TYR A C 1
ATOM 1058 O O . TYR A 1 123 ? -20.191 -8.034 0.729 1.00 94.44 123 TYR A O 1
ATOM 1066 N N . LEU A 1 124 ? -20.648 -6.674 2.458 1.00 90.56 124 LEU A N 1
ATOM 1067 C CA . LEU A 1 124 ? -19.961 -5.517 1.891 1.00 90.56 124 LEU A CA 1
ATOM 1068 C C . LEU A 1 124 ? -18.435 -5.634 1.998 1.00 90.56 124 LEU A C 1
ATOM 1070 O O . LEU A 1 124 ? -17.744 -5.089 1.136 1.00 90.56 124 LEU A O 1
ATOM 1074 N N . PHE A 1 125 ? -17.913 -6.426 2.947 1.00 92.50 125 PHE A N 1
ATOM 1075 C CA . PHE A 1 125 ? -16.509 -6.852 2.925 1.00 92.50 125 PHE A CA 1
ATOM 1076 C C . PHE A 1 125 ? -16.198 -7.614 1.638 1.00 92.50 125 PHE A C 1
ATOM 1078 O O . PHE A 1 125 ? -15.315 -7.223 0.874 1.00 92.50 125 PHE A O 1
ATOM 1085 N N . PHE A 1 126 ? -16.964 -8.680 1.376 1.00 92.81 126 PHE A N 1
ATOM 1086 C CA . PHE A 1 126 ? -16.769 -9.527 0.199 1.00 92.81 126 PHE A CA 1
ATOM 1087 C C . PHE A 1 126 ? -16.936 -8.737 -1.094 1.00 92.81 126 PHE A C 1
ATOM 1089 O O . PHE A 1 126 ? -16.142 -8.915 -2.014 1.00 92.81 126 PHE A O 1
ATOM 1096 N N . LEU A 1 127 ? -17.915 -7.830 -1.154 1.00 92.12 127 LEU A N 1
ATOM 1097 C CA . LEU A 1 127 ? -18.115 -6.959 -2.308 1.00 92.12 127 LEU A CA 1
ATOM 1098 C C . LEU A 1 127 ? -16.903 -6.046 -2.546 1.00 92.12 127 LEU A C 1
ATOM 1100 O O . LEU A 1 127 ? -16.403 -5.984 -3.667 1.00 92.12 127 LEU A O 1
ATOM 1104 N N . GLY A 1 128 ? -16.402 -5.373 -1.504 1.00 87.62 128 GLY A N 1
ATOM 1105 C CA . GLY A 1 128 ? -15.221 -4.508 -1.602 1.00 87.62 128 GLY A CA 1
ATOM 1106 C C . GLY A 1 128 ? -13.974 -5.274 -2.034 1.00 87.62 128 GLY A C 1
ATOM 1107 O O . GLY A 1 128 ? -13.274 -4.859 -2.959 1.00 87.62 128 GLY A O 1
ATOM 1108 N N . PHE A 1 129 ? -13.748 -6.439 -1.429 1.00 90.75 129 PHE A N 1
ATOM 1109 C CA . PHE A 1 129 ? -12.650 -7.328 -1.790 1.00 90.75 129 PHE A CA 1
ATOM 1110 C C . PHE A 1 129 ? -12.756 -7.793 -3.250 1.00 90.75 129 PHE A C 1
ATOM 1112 O O . PHE A 1 129 ? -11.801 -7.672 -4.022 1.00 90.75 129 PHE A O 1
ATOM 1119 N N . LEU A 1 130 ? -13.935 -8.273 -3.657 1.00 92.50 130 LEU A N 1
ATOM 1120 C CA . LEU A 1 130 ? -14.196 -8.774 -5.004 1.00 92.50 130 LEU A CA 1
ATOM 1121 C C . LEU A 1 130 ? -13.974 -7.688 -6.061 1.00 92.50 130 LEU A C 1
ATOM 1123 O O . LEU A 1 130 ? -13.331 -7.956 -7.075 1.00 92.50 130 LEU A O 1
ATOM 1127 N N . LEU A 1 131 ? -14.441 -6.459 -5.817 1.00 90.19 131 LEU A N 1
ATOM 1128 C CA . LEU A 1 131 ? -14.239 -5.329 -6.729 1.00 90.19 131 LEU A CA 1
ATOM 1129 C C . LEU A 1 131 ? -12.750 -5.070 -6.995 1.00 90.19 131 LEU A C 1
ATOM 1131 O O . LEU A 1 131 ? -12.354 -4.896 -8.149 1.00 90.19 131 LEU A O 1
ATOM 1135 N N . VAL A 1 132 ? -11.911 -5.106 -5.957 1.00 89.31 132 VAL A N 1
ATOM 1136 C CA . VAL A 1 132 ? -10.459 -4.917 -6.109 1.00 89.31 132 VAL A CA 1
ATOM 1137 C C . VAL A 1 132 ? -9.821 -6.068 -6.891 1.00 89.31 132 VAL A C 1
ATOM 1139 O O . VAL A 1 132 ? -8.998 -5.825 -7.777 1.00 89.31 132 VAL A O 1
ATOM 1142 N N . ILE A 1 133 ? -10.227 -7.315 -6.639 1.00 89.12 133 ILE A N 1
ATOM 1143 C CA . ILE A 1 133 ? -9.726 -8.473 -7.398 1.00 89.12 133 ILE A CA 1
ATOM 1144 C C . ILE A 1 133 ? -10.132 -8.394 -8.875 1.00 89.12 133 ILE A C 1
ATOM 1146 O O . ILE A 1 133 ? -9.306 -8.655 -9.752 1.00 89.12 133 ILE A O 1
ATOM 1150 N N . LEU A 1 134 ? -11.367 -7.980 -9.177 1.00 87.69 134 LEU A N 1
ATOM 1151 C CA . LEU A 1 134 ? -11.833 -7.783 -10.554 1.00 87.69 134 LEU A CA 1
ATOM 1152 C C . LEU A 1 134 ? -11.019 -6.704 -11.281 1.00 87.69 134 LEU A C 1
ATOM 1154 O O . LEU A 1 134 ? -10.651 -6.893 -12.446 1.00 87.69 134 LEU A O 1
ATOM 1158 N N . ILE A 1 135 ? -10.668 -5.611 -10.592 1.00 84.00 135 ILE A N 1
ATOM 1159 C CA . ILE A 1 135 ? -9.743 -4.594 -11.118 1.00 84.00 135 ILE A CA 1
ATOM 1160 C C . ILE A 1 135 ? -8.377 -5.219 -11.410 1.00 84.00 135 ILE A C 1
ATOM 1162 O O . ILE A 1 135 ? -7.824 -4.989 -12.488 1.00 84.00 135 ILE A O 1
ATOM 1166 N N . GLY A 1 136 ? -7.858 -6.051 -10.505 1.00 80.62 136 GLY A N 1
ATOM 1167 C CA . GLY A 1 136 ? -6.581 -6.728 -10.707 1.00 80.62 136 GLY A CA 1
ATOM 1168 C C . GLY A 1 136 ? -6.570 -7.673 -11.906 1.00 80.62 136 GLY A C 1
ATOM 1169 O O . GLY A 1 136 ? -5.627 -7.655 -12.700 1.00 80.62 136 GLY A O 1
ATOM 1170 N N . ILE A 1 137 ? -7.644 -8.439 -12.109 1.00 84.06 137 ILE A N 1
ATOM 1171 C CA . ILE A 1 137 ? -7.811 -9.303 -13.289 1.00 84.06 137 ILE A CA 1
ATOM 1172 C C . ILE A 1 137 ? -7.866 -8.464 -14.573 1.00 84.06 137 ILE A C 1
ATOM 1174 O O . ILE A 1 137 ? -7.213 -8.809 -15.564 1.00 84.06 137 ILE A O 1
ATOM 1178 N N . ARG A 1 138 ? -8.617 -7.353 -14.567 1.00 82.31 138 ARG A N 1
ATOM 1179 C CA . ARG A 1 138 ? -8.680 -6.417 -15.701 1.00 82.31 138 ARG A CA 1
ATOM 1180 C C . ARG A 1 138 ? -7.290 -5.884 -16.051 1.00 82.31 138 ARG A C 1
ATOM 1182 O O . ARG A 1 138 ? -6.909 -5.898 -17.220 1.00 82.31 138 ARG A O 1
ATOM 1189 N N . ASP A 1 139 ? -6.526 -5.468 -15.045 1.00 74.06 139 ASP A N 1
ATOM 1190 C CA . ASP A 1 139 ? -5.181 -4.909 -15.219 1.00 74.06 139 ASP A CA 1
ATOM 1191 C C . ASP A 1 139 ? -4.190 -5.943 -15.790 1.00 74.06 139 ASP A C 1
ATOM 1193 O O . ASP A 1 139 ? -3.339 -5.629 -16.627 1.00 74.06 139 ASP A O 1
ATOM 1197 N N . GLN A 1 140 ? -4.350 -7.222 -15.430 1.00 73.25 140 GLN A N 1
ATOM 1198 C CA . GLN A 1 140 ? -3.573 -8.302 -16.044 1.00 73.25 140 GLN A CA 1
ATOM 1199 C C . GLN A 1 140 ? -3.920 -8.551 -17.510 1.00 73.25 140 GLN A C 1
ATOM 1201 O O . GLN A 1 140 ? -3.015 -8.834 -18.297 1.00 73.25 140 GLN A O 1
ATOM 1206 N N . LYS A 1 141 ? -5.203 -8.476 -17.885 1.00 76.06 141 LYS A N 1
ATOM 1207 C CA . LYS A 1 141 ? -5.632 -8.674 -19.277 1.00 76.06 141 LYS A CA 1
ATOM 1208 C C . LYS A 1 141 ? -5.149 -7.539 -20.182 1.00 76.06 141 LYS A C 1
ATOM 1210 O O . LYS A 1 141 ? -4.654 -7.820 -21.268 1.00 76.06 141 LYS A O 1
ATOM 1215 N N . LEU A 1 142 ? -5.215 -6.289 -19.719 1.00 61.25 142 LEU A N 1
ATOM 1216 C CA . LEU A 1 142 ? -4.745 -5.119 -20.477 1.00 61.25 142 LEU A CA 1
ATOM 1217 C C . LEU A 1 142 ? -3.227 -5.135 -20.710 1.00 61.25 142 LEU A C 1
ATOM 1219 O O . LEU A 1 142 ? -2.757 -4.733 -21.768 1.00 61.25 142 LEU A O 1
ATOM 1223 N N . GLY A 1 143 ? -2.454 -5.672 -19.764 1.00 57.47 143 GLY A N 1
ATOM 1224 C CA . GLY A 1 143 ? -1.010 -5.856 -19.931 1.00 57.47 143 GLY A CA 1
ATOM 1225 C C . GLY A 1 143 ? -0.592 -6.951 -20.924 1.00 57.47 143 GLY A C 1
ATOM 1226 O O . GLY A 1 143 ? 0.605 -7.144 -21.083 1.00 57.47 143 GLY A O 1
ATOM 1227 N N . ARG A 1 144 ? -1.526 -7.694 -21.545 1.00 54.34 144 ARG A N 1
ATOM 1228 C CA . ARG A 1 144 ? -1.225 -8.697 -22.590 1.00 54.34 144 ARG A CA 1
ATOM 1229 C C . ARG A 1 144 ? -1.257 -8.133 -24.015 1.00 54.34 144 ARG A C 1
ATOM 1231 O O . ARG A 1 144 ? -0.868 -8.847 -24.927 1.00 54.34 144 ARG A O 1
ATOM 1238 N N . SER A 1 145 ? -1.754 -6.908 -24.220 1.00 40.91 145 SER A N 1
ATOM 1239 C CA . SER A 1 145 ? -1.867 -6.299 -25.558 1.00 40.91 145 SER A CA 1
ATOM 1240 C C . SER A 1 145 ? -0.666 -5.416 -25.941 1.00 40.91 145 SER A C 1
ATOM 1242 O O . SER A 1 145 ? -0.765 -4.637 -26.888 1.00 40.91 145 SER A O 1
ATOM 1244 N N . ARG A 1 146 ? 0.422 -5.475 -25.171 1.00 44.62 146 ARG A N 1
ATOM 1245 C CA . ARG A 1 146 ? 1.716 -4.829 -25.421 1.00 44.62 146 ARG A CA 1
ATOM 1246 C C . ARG A 1 146 ? 2.796 -5.889 -25.316 1.00 44.62 146 ARG A C 1
ATOM 1248 O O . ARG A 1 146 ? 3.783 -5.756 -26.060 1.00 44.62 146 ARG A O 1
#

Radius of gyration: 15.44 Å; chains: 1; bounding box: 39×30×43 Å

Sequence (146 aa):
MIYFVAFTILFAVLGFLYLNVNIISLILILAMIPFVIYFSREDSKELNTIFLNQSFAYILAFFMSLKWKEFDRVNLYIYFLSLSSYLRIVYLFSRKKLFKFFFWFPIGYVVGDIFYLKFNNPYLFFLGFLLVILIGIRDQKLGRSR